Protein AF-A0A920J2L8-F1 (afdb_monomer_lite)

Sequence (117 aa):
MEEKNQIAARDSLANYSFYMGTSNSNIDDIKAIDKTEVCGVKVFMGSSTGNLLVDDPKALEEIFTHSPVPIATHCEDTPMILEKEEEYKAKYGEDLDFGFHSEIRSREACIKSTKRL

pLDDT: mean 94.49, std 5.71, range [64.75, 98.12]

Secondary structure (DSSP, 8-state):
-HHHHHHHHHH-SS----EEE--TT-HHHHHT--TTT-SEEEEE-SS--GGGB---HHHHHHHHHH-SS-EEEE---HHHHHHHHHHHHHHH-SS--GGGHHHHS-HHHHHHHHTT-

Radius of gyration: 17.54 Å; chains: 1; bounding box: 41×30×46 Å

Foldseek 3Di:
DVVVVVCCVPDPPDDDFAAAADFLPCLVVQLVDDVVRHQYHEAECDDDDPGRHDVDLVSVVSNVVRHPHDYHYDFFAHVQLVVLLVVQCVVPNPPDDPVCVCVSRDPVRRVVRVVSD

Structure (mmCIF, N/CA/C/O backbone):
data_AF-A0A920J2L8-F1
#
_entry.id   AF-A0A920J2L8-F1
#
loop_
_atom_site.group_PDB
_atom_site.id
_atom_site.type_symbol
_atom_site.label_atom_id
_atom_site.label_alt_id
_atom_site.label_comp_id
_atom_site.label_asym_id
_atom_site.label_entity_id
_atom_site.label_seq_id
_atom_site.pdbx_PDB_ins_code
_atom_site.Cartn_x
_atom_site.Cartn_y
_atom_site.Cartn_z
_atom_site.occupancy
_atom_site.B_iso_or_equiv
_atom_site.auth_seq_id
_atom_site.auth_comp_id
_atom_site.auth_asym_id
_atom_site.auth_atom_id
_atom_site.pdbx_PDB_model_num
ATOM 1 N N . MET A 1 1 ? -17.270 4.989 4.665 1.00 84.75 1 MET A N 1
ATOM 2 C CA . MET A 1 1 ? -17.023 3.726 5.401 1.00 84.75 1 MET A CA 1
ATOM 3 C C . MET A 1 1 ? -18.336 3.081 5.822 1.00 84.75 1 MET A C 1
ATOM 5 O O . MET A 1 1 ? -18.512 1.890 5.607 1.00 84.75 1 MET A O 1
ATOM 9 N N . GLU A 1 2 ? -19.272 3.876 6.336 1.00 88.00 2 GLU A N 1
ATOM 10 C CA . GLU A 1 2 ? -20.579 3.431 6.826 1.00 88.00 2 GLU A CA 1
ATOM 11 C C . GLU A 1 2 ? -21.359 2.518 5.864 1.00 88.00 2 GLU A C 1
ATOM 13 O O . GLU A 1 2 ? -21.767 1.433 6.262 1.00 88.00 2 GLU A O 1
ATOM 18 N N . GLU A 1 3 ? -21.464 2.864 4.577 1.00 94.19 3 GLU A N 1
ATOM 19 C CA . GLU A 1 3 ? -22.137 2.006 3.585 1.00 94.19 3 GLU A CA 1
ATOM 20 C C . GLU A 1 3 ? -21.509 0.604 3.472 1.00 94.19 3 GLU A C 1
ATOM 22 O O . GLU A 1 3 ? -22.225 -0.391 3.384 1.00 94.19 3 GLU A O 1
ATOM 27 N N . LYS A 1 4 ? -20.171 0.490 3.532 1.00 94.06 4 LYS A N 1
ATOM 28 C CA . LYS A 1 4 ? -19.487 -0.817 3.513 1.00 94.06 4 LYS A CA 1
ATOM 29 C C . LYS A 1 4 ? -19.833 -1.639 4.752 1.00 94.06 4 LYS A C 1
ATOM 31 O O . LYS A 1 4 ? -20.071 -2.839 4.632 1.00 94.06 4 LYS A O 1
ATOM 36 N N . ASN A 1 5 ? -19.895 -0.991 5.916 1.00 93.50 5 ASN A N 1
ATOM 37 C CA . ASN A 1 5 ? -20.307 -1.634 7.161 1.00 93.50 5 ASN A CA 1
ATOM 38 C C . ASN A 1 5 ? -21.770 -2.088 7.108 1.00 93.50 5 ASN A C 1
ATOM 40 O O . ASN A 1 5 ? -22.059 -3.191 7.556 1.00 93.50 5 ASN A O 1
ATOM 44 N N . GLN A 1 6 ? -22.674 -1.298 6.521 1.00 96.00 6 GLN A N 1
ATOM 45 C CA . GLN A 1 6 ? -24.082 -1.676 6.351 1.00 96.00 6 GLN A CA 1
ATOM 46 C C . GLN A 1 6 ? -24.248 -2.877 5.411 1.00 96.00 6 GLN A C 1
ATOM 48 O O . GLN A 1 6 ? -24.991 -3.808 5.723 1.00 96.00 6 GLN A O 1
ATOM 53 N N . ILE A 1 7 ? -23.529 -2.889 4.283 1.00 97.38 7 ILE A N 1
ATOM 54 C CA . ILE A 1 7 ? -23.532 -4.020 3.344 1.00 97.38 7 ILE A CA 1
ATOM 55 C C . ILE A 1 7 ? -23.008 -5.280 4.039 1.00 97.38 7 ILE A C 1
ATOM 57 O O . ILE A 1 7 ? -23.657 -6.322 4.001 1.00 97.38 7 ILE A O 1
ATOM 61 N N . ALA A 1 8 ? -21.868 -5.191 4.726 1.00 96.69 8 ALA A N 1
ATOM 62 C CA . ALA A 1 8 ? -21.293 -6.343 5.411 1.00 96.69 8 ALA A CA 1
ATOM 63 C C . ALA A 1 8 ? -22.145 -6.821 6.598 1.00 96.69 8 ALA A C 1
ATOM 65 O O . ALA A 1 8 ? -22.260 -8.026 6.796 1.00 96.69 8 ALA A O 1
ATOM 66 N N . ALA A 1 9 ? -22.811 -5.919 7.326 1.00 96.50 9 ALA A N 1
ATOM 67 C CA . ALA A 1 9 ? -23.745 -6.285 8.393 1.00 96.50 9 ALA A CA 1
ATOM 68 C C . ALA A 1 9 ? -24.930 -7.102 7.869 1.00 96.50 9 ALA A C 1
ATOM 70 O O . ALA A 1 9 ? -25.427 -7.990 8.559 1.00 96.50 9 ALA A O 1
ATOM 71 N N . ARG A 1 10 ? -25.394 -6.782 6.655 1.00 98.00 10 ARG A N 1
ATOM 72 C CA . ARG A 1 10 ? -26.516 -7.464 6.006 1.00 98.00 10 ARG A CA 1
ATOM 73 C C . ARG A 1 10 ? -26.103 -8.798 5.385 1.00 98.00 10 ARG A C 1
ATOM 75 O O . ARG A 1 10 ? -26.853 -9.764 5.492 1.00 98.00 10 ARG A O 1
ATOM 82 N N . ASP A 1 11 ? -24.943 -8.830 4.729 1.00 97.81 11 ASP A N 1
ATOM 83 C CA . ASP A 1 11 ? -24.609 -9.886 3.768 1.00 97.81 11 ASP A CA 1
ATOM 84 C C . ASP A 1 11 ? -23.415 -10.772 4.187 1.00 97.81 11 ASP A C 1
ATOM 86 O O . ASP A 1 11 ? -23.247 -11.865 3.642 1.00 97.81 11 ASP A O 1
ATOM 90 N N . SER A 1 12 ? -22.558 -10.339 5.123 1.00 97.62 12 SER A N 1
ATOM 91 C CA . SER A 1 12 ? -21.341 -11.087 5.471 1.00 97.62 12 SER A CA 1
ATOM 92 C C . SER A 1 12 ? -21.648 -12.318 6.323 1.00 97.62 12 SER A C 1
ATOM 94 O O . SER A 1 12 ? -22.252 -12.231 7.388 1.00 97.62 12 SER A O 1
ATOM 96 N N . LEU A 1 13 ? -21.133 -13.474 5.897 1.00 98.12 13 LEU A N 1
ATOM 97 C CA . LEU A 1 13 ? -21.208 -14.733 6.650 1.00 98.12 13 LEU A CA 1
ATOM 98 C C . LEU A 1 13 ? -20.088 -14.882 7.697 1.00 98.12 13 LEU A C 1
ATOM 100 O O . LEU A 1 13 ? -20.026 -15.889 8.400 1.00 98.12 13 LEU A O 1
ATOM 104 N N . ALA A 1 14 ? -19.181 -13.906 7.780 1.00 98.06 14 ALA A N 1
ATOM 105 C CA . ALA A 1 14 ? -18.043 -13.890 8.692 1.00 98.06 14 ALA A CA 1
ATOM 106 C C . ALA A 1 14 ? -17.874 -12.513 9.351 1.00 98.06 14 ALA A C 1
ATOM 108 O O . ALA A 1 14 ? -18.387 -11.507 8.857 1.00 98.06 14 ALA A O 1
ATOM 109 N N . ASN A 1 15 ? -17.105 -12.466 10.442 1.00 97.44 15 ASN A N 1
ATOM 110 C CA . ASN A 1 15 ? -16.683 -11.207 11.058 1.00 97.44 15 ASN A CA 1
ATOM 111 C C . ASN A 1 15 ? -15.871 -10.375 10.057 1.00 97.44 15 ASN A C 1
ATOM 113 O O . ASN A 1 15 ? -15.062 -10.922 9.304 1.00 97.44 15 ASN A O 1
ATOM 117 N N . TYR A 1 16 ? -16.062 -9.059 10.073 1.00 96.31 16 TYR A N 1
ATOM 118 C CA . TYR A 1 16 ? -15.452 -8.154 9.107 1.00 96.31 16 TYR A CA 1
ATOM 119 C C . TYR A 1 16 ? -14.946 -6.871 9.767 1.00 96.31 16 TYR A C 1
ATOM 121 O O . TYR A 1 16 ? -15.401 -6.459 10.831 1.00 96.31 16 TYR A O 1
ATOM 129 N N . SER A 1 17 ? -13.992 -6.239 9.094 1.00 96.50 17 SER A N 1
ATOM 130 C CA . SER A 1 17 ? -13.570 -4.858 9.303 1.00 96.50 17 SER A CA 1
ATOM 131 C C . SER A 1 17 ? -12.922 -4.365 8.007 1.00 96.50 17 SER A C 1
ATOM 133 O O . SER A 1 17 ? -12.638 -5.160 7.105 1.00 96.50 17 SER A O 1
ATOM 135 N N . PHE A 1 18 ? -12.700 -3.060 7.892 1.00 97.00 18 PHE A N 1
ATOM 136 C CA . PHE A 1 18 ? -12.182 -2.443 6.678 1.00 97.00 18 PHE A CA 1
ATOM 137 C C . PHE A 1 18 ? -10.979 -1.556 6.976 1.00 97.00 18 PHE A C 1
ATOM 139 O O . PHE A 1 18 ? -10.951 -0.834 7.970 1.00 97.00 18 PHE A O 1
ATOM 146 N N . TYR A 1 19 ? -10.011 -1.569 6.060 1.00 97.06 19 TYR A N 1
ATOM 147 C CA . TYR A 1 19 ? -8.971 -0.550 6.020 1.00 97.06 19 TYR A CA 1
ATOM 148 C C . TYR A 1 19 ? -9.541 0.756 5.464 1.00 97.06 19 TYR A C 1
ATOM 150 O O . TYR A 1 19 ? -10.212 0.756 4.425 1.00 97.06 19 TYR A O 1
ATOM 158 N N . MET A 1 20 ? -9.223 1.874 6.109 1.00 95.44 20 MET A N 1
ATOM 159 C CA . MET A 1 20 ? -9.461 3.200 5.548 1.00 95.44 20 MET A CA 1
ATOM 160 C C . MET A 1 20 ? -8.406 3.519 4.486 1.00 95.44 20 MET A C 1
ATOM 162 O O . MET A 1 20 ? -7.210 3.343 4.706 1.00 95.44 20 MET A O 1
ATOM 166 N N . GLY A 1 21 ? -8.854 3.959 3.311 1.00 94.56 21 GLY A N 1
ATOM 167 C CA . GLY A 1 21 ? -7.956 4.393 2.244 1.00 94.56 21 GLY A CA 1
ATOM 168 C C . GLY A 1 21 ? -7.308 5.734 2.574 1.00 94.56 21 GLY A C 1
ATOM 169 O O . GLY A 1 21 ? -7.939 6.610 3.168 1.00 94.56 21 GLY A O 1
ATOM 170 N N . THR A 1 22 ? -6.057 5.896 2.164 1.00 94.88 22 THR A N 1
ATOM 171 C CA . THR A 1 22 ? -5.315 7.151 2.307 1.00 94.88 22 THR A CA 1
ATOM 172 C C . THR A 1 22 ? -5.115 7.832 0.959 1.00 94.88 22 THR A C 1
ATOM 174 O O . THR A 1 22 ? -5.170 7.195 -0.093 1.00 94.88 22 THR A O 1
ATOM 177 N N . SER A 1 23 ? -4.834 9.124 1.008 1.00 94.94 23 SER A N 1
ATOM 178 C CA . SER A 1 23 ? -4.483 9.981 -0.123 1.00 94.94 23 SER A CA 1
ATOM 179 C C . SER A 1 23 ? -3.513 11.060 0.358 1.00 94.94 23 SER A C 1
ATOM 181 O O . SER A 1 23 ? -3.335 11.236 1.563 1.00 94.94 23 SER A O 1
ATOM 183 N N . ASN A 1 24 ? -2.949 11.839 -0.562 1.00 94.62 24 ASN A N 1
ATOM 184 C CA . ASN A 1 24 ? -2.106 12.984 -0.206 1.00 94.62 24 ASN A CA 1
ATOM 185 C C . ASN A 1 24 ? -2.851 14.100 0.567 1.00 94.62 24 ASN A C 1
ATOM 187 O O . ASN A 1 24 ? -2.208 15.029 1.041 1.00 94.62 24 ASN A O 1
ATOM 191 N N . SER A 1 25 ? -4.188 14.059 0.676 1.00 95.50 25 SER A N 1
ATOM 192 C CA . SER A 1 25 ? -4.990 15.196 1.158 1.00 95.50 25 SER A CA 1
ATOM 193 C C . SER A 1 25 ? -5.976 14.889 2.289 1.00 95.50 25 SER A C 1
ATOM 195 O O . SER A 1 25 ? -6.735 15.777 2.661 1.00 95.50 25 SER A O 1
ATOM 197 N N . ASN A 1 26 ? -6.019 13.666 2.829 1.00 95.81 26 ASN A N 1
ATOM 198 C CA . ASN A 1 26 ? -7.020 13.268 3.836 1.00 95.81 26 ASN A CA 1
ATOM 199 C C . ASN A 1 26 ? -6.429 13.003 5.231 1.00 95.81 26 ASN A C 1
ATOM 201 O O . ASN A 1 26 ? -6.924 12.155 5.974 1.00 95.81 26 ASN A O 1
ATOM 205 N N . ILE A 1 27 ? -5.367 13.725 5.598 1.00 97.56 27 ILE A N 1
ATOM 206 C CA . ILE A 1 27 ? -4.700 13.572 6.898 1.00 97.56 27 ILE A CA 1
ATOM 207 C C . ILE A 1 27 ? -5.631 13.857 8.085 1.00 97.56 27 ILE A C 1
ATOM 209 O O . ILE A 1 27 ? -5.556 13.166 9.101 1.00 97.56 27 ILE A O 1
ATOM 213 N N . ASP A 1 28 ? -6.532 14.830 7.963 1.00 98.06 28 ASP A N 1
ATOM 214 C CA . ASP A 1 28 ? -7.457 15.174 9.047 1.00 98.06 28 ASP A CA 1
ATOM 215 C C . ASP A 1 28 ? -8.481 14.060 9.292 1.00 98.06 28 ASP A C 1
ATOM 217 O O . ASP A 1 28 ? -8.751 13.724 10.446 1.00 98.06 28 ASP A O 1
ATOM 221 N N . ASP A 1 29 ? -8.950 13.395 8.231 1.00 96.50 29 ASP A N 1
ATOM 222 C CA . ASP A 1 29 ? -9.810 12.217 8.364 1.00 96.50 29 ASP A CA 1
ATOM 223 C C . ASP A 1 29 ? -9.056 11.067 9.053 1.00 96.50 29 ASP A C 1
ATOM 225 O O . ASP A 1 29 ? -9.619 10.371 9.894 1.00 96.50 29 ASP A O 1
ATOM 229 N N . ILE A 1 30 ? -7.767 10.878 8.733 1.00 97.19 30 ILE A N 1
ATOM 230 C CA . ILE A 1 30 ? -6.920 9.837 9.343 1.00 97.19 30 ILE A CA 1
ATOM 231 C C . ILE A 1 30 ? -6.701 10.105 10.838 1.00 97.19 30 ILE A C 1
ATOM 233 O O . ILE A 1 30 ? -6.760 9.177 11.647 1.00 97.19 30 ILE A O 1
ATOM 237 N N . LYS A 1 31 ? -6.480 11.367 11.223 1.00 97.81 31 LYS A N 1
ATOM 238 C CA . LYS A 1 31 ? -6.359 11.788 12.630 1.00 97.81 31 LYS A CA 1
ATOM 239 C C . LYS A 1 31 ? -7.653 11.562 13.415 1.00 97.81 31 LYS A C 1
ATOM 241 O O . LYS A 1 31 ? -7.591 11.258 14.604 1.00 97.81 31 LYS A O 1
ATOM 246 N N . ALA A 1 32 ? -8.801 11.714 12.758 1.00 97.25 32 ALA A N 1
ATOM 247 C CA . ALA A 1 32 ? -10.124 11.593 13.362 1.00 97.25 32 ALA A CA 1
ATOM 248 C C . ALA A 1 32 ? -10.655 10.147 13.444 1.00 97.25 32 ALA A C 1
ATOM 250 O O . ALA A 1 32 ? -11.771 9.948 13.922 1.00 97.25 32 ALA A O 1
ATOM 251 N N . ILE A 1 33 ? -9.887 9.144 12.999 1.00 96.44 33 ILE A N 1
ATOM 252 C CA . ILE A 1 33 ? -10.309 7.736 13.008 1.00 96.44 33 ILE A CA 1
ATOM 253 C C . ILE A 1 33 ? -10.699 7.270 14.419 1.00 96.44 33 ILE A C 1
ATOM 255 O O . ILE A 1 33 ? -9.883 7.286 15.347 1.00 96.44 33 ILE A O 1
ATOM 259 N N . ASP A 1 34 ? -11.911 6.724 14.538 1.00 94.94 34 ASP A N 1
ATOM 260 C CA . ASP A 1 34 ? -12.294 5.869 15.657 1.00 94.94 34 ASP A CA 1
ATOM 261 C C . ASP A 1 34 ? -11.697 4.464 15.463 1.00 94.94 34 ASP A C 1
ATOM 263 O O . ASP A 1 34 ? -11.980 3.751 14.495 1.00 94.94 34 ASP A O 1
ATOM 267 N N . LYS A 1 35 ? -10.857 4.044 16.415 1.00 94.31 35 LYS A N 1
ATOM 268 C CA . LYS A 1 35 ? -10.156 2.749 16.394 1.00 94.31 35 LYS A CA 1
ATOM 269 C C . LYS A 1 35 ? -11.101 1.544 16.450 1.00 94.31 35 LYS A C 1
ATOM 271 O O . LYS A 1 35 ? -10.655 0.427 16.206 1.00 94.31 35 LYS A O 1
ATOM 276 N N . THR A 1 36 ? -12.364 1.744 16.823 1.00 92.56 36 THR A N 1
ATOM 277 C CA . THR A 1 36 ? -13.374 0.681 16.891 1.00 92.56 36 THR A CA 1
ATOM 278 C C . THR A 1 36 ? -14.067 0.425 15.551 1.00 92.56 36 THR A C 1
ATOM 280 O O . THR A 1 36 ? -14.663 -0.636 15.372 1.00 92.56 36 THR A O 1
ATOM 283 N N . GLU A 1 37 ? -13.943 1.342 14.585 1.00 90.06 37 GLU A N 1
ATOM 284 C CA . GLU A 1 37 ? -14.648 1.260 13.300 1.00 90.06 37 GLU A CA 1
ATOM 285 C C . GLU A 1 37 ? -13.802 0.675 12.158 1.00 90.06 37 GLU A C 1
ATOM 287 O O . GLU A 1 37 ? -14.352 0.195 11.162 1.00 90.06 37 GLU A O 1
ATOM 292 N N . VAL A 1 38 ? -12.470 0.701 12.281 1.00 95.75 38 VAL A N 1
ATOM 293 C CA . VAL A 1 38 ? -11.535 0.275 11.225 1.00 95.75 38 VAL A CA 1
ATOM 294 C C . VAL A 1 38 ? -10.405 -0.591 11.772 1.00 95.75 38 VAL A C 1
ATOM 296 O O . VAL A 1 38 ? -9.930 -0.395 12.888 1.00 95.75 38 VAL A O 1
ATOM 299 N N . CYS A 1 39 ? -9.907 -1.523 10.958 1.00 96.69 39 CYS A N 1
ATOM 300 C CA . CYS A 1 39 ? -8.767 -2.368 11.333 1.00 96.69 39 CYS A CA 1
ATOM 301 C C . CYS A 1 39 ? -7.402 -1.702 11.089 1.00 96.69 39 CYS A C 1
ATOM 303 O O . CYS A 1 39 ? -6.374 -2.235 11.504 1.00 96.69 39 CYS A O 1
ATOM 305 N N . GLY A 1 40 ? -7.376 -0.565 10.390 1.00 97.88 40 GLY A N 1
ATOM 306 C CA . GLY A 1 40 ? -6.157 0.154 10.038 1.00 97.88 40 GLY A CA 1
ATOM 307 C C . GLY A 1 40 ? -6.356 1.129 8.882 1.00 97.88 40 GLY A C 1
ATOM 308 O O . GLY A 1 40 ? -7.462 1.279 8.356 1.00 97.88 40 GLY A O 1
ATOM 309 N N . VAL A 1 41 ? -5.260 1.732 8.432 1.00 97.62 41 VAL A N 1
ATOM 310 C CA . VAL A 1 41 ? -5.202 2.500 7.179 1.00 97.62 41 VAL A CA 1
ATOM 311 C C . VAL A 1 41 ? -4.389 1.754 6.122 1.00 97.62 41 VAL A C 1
ATOM 313 O O . VAL A 1 41 ? -3.424 1.057 6.446 1.00 97.62 41 VAL A O 1
ATOM 316 N N . LYS A 1 42 ? -4.784 1.874 4.853 1.00 96.62 42 LYS A N 1
ATOM 317 C CA . LYS A 1 42 ? -4.074 1.283 3.712 1.00 96.62 42 LYS A CA 1
ATOM 318 C C . LYS A 1 42 ? -3.507 2.383 2.822 1.00 96.62 42 LYS A C 1
ATOM 320 O O . LYS A 1 42 ? -4.268 3.139 2.222 1.00 96.62 42 LYS A O 1
ATOM 325 N N . VAL A 1 43 ? -2.182 2.387 2.694 1.00 96.19 43 VAL A N 1
ATOM 326 C CA . VAL A 1 43 ? -1.404 3.312 1.865 1.00 96.19 43 VAL A CA 1
ATOM 327 C C . VAL A 1 43 ? -0.893 2.594 0.619 1.00 96.19 43 VAL A C 1
ATOM 329 O O . VAL A 1 43 ? -0.361 1.484 0.711 1.00 96.19 43 VAL A O 1
ATOM 332 N N . PHE A 1 44 ? -1.017 3.226 -0.546 1.00 95.81 44 PHE A N 1
ATOM 333 C CA . PHE A 1 44 ? -0.364 2.782 -1.777 1.00 95.81 44 PHE A CA 1
ATOM 334 C C . PHE A 1 44 ? 0.749 3.764 -2.142 1.00 95.81 44 PHE A C 1
ATOM 336 O O . PHE A 1 44 ? 0.473 4.894 -2.528 1.00 95.81 44 PHE A O 1
ATOM 343 N N . MET A 1 45 ? 2.006 3.335 -2.019 1.00 93.12 45 MET A N 1
ATOM 344 C CA . MET A 1 45 ? 3.186 4.184 -2.268 1.00 93.12 45 MET A CA 1
ATOM 345 C C . MET A 1 45 ? 3.657 4.153 -3.730 1.00 93.12 45 MET A C 1
ATOM 347 O O . MET A 1 45 ? 4.596 4.850 -4.112 1.00 93.12 45 MET A O 1
ATOM 351 N N . GLY A 1 46 ? 3.026 3.313 -4.546 1.00 88.19 46 GLY A N 1
ATOM 352 C CA . GLY A 1 46 ? 3.276 3.177 -5.971 1.00 88.19 46 GLY A CA 1
ATOM 353 C C . GLY A 1 46 ? 2.307 2.191 -6.601 1.00 88.19 46 GLY A C 1
ATOM 354 O O . GLY A 1 46 ? 1.549 1.513 -5.905 1.00 88.19 46 GLY A O 1
ATOM 355 N N . SER A 1 47 ? 2.308 2.151 -7.931 1.00 75.81 47 SER A N 1
ATOM 356 C CA . SER A 1 47 ? 1.403 1.329 -8.735 1.00 75.81 47 SER A CA 1
ATOM 357 C C . SER A 1 47 ? 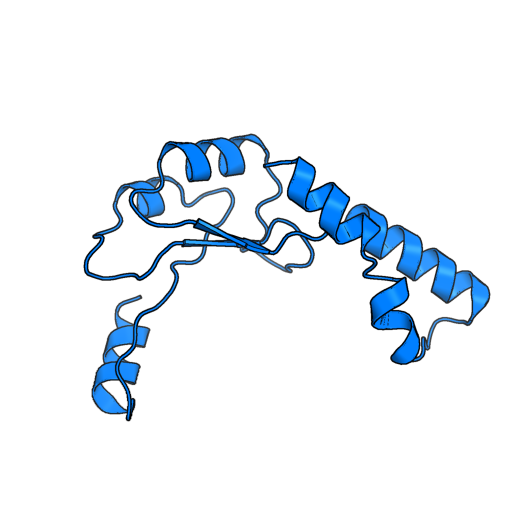-0.083 1.423 -8.376 1.00 75.81 47 SER A C 1
ATOM 359 O O . SER A 1 47 ? -0.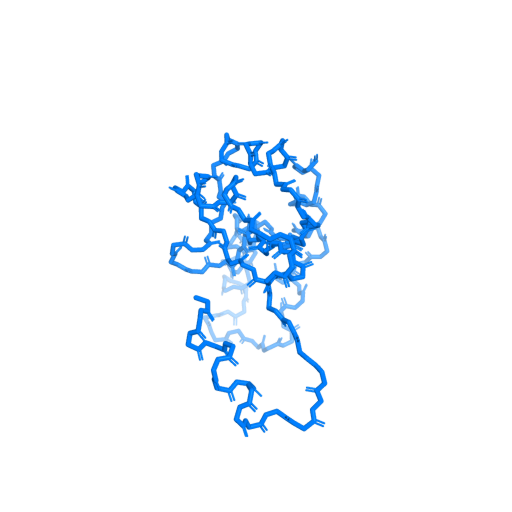835 0.450 -8.476 1.00 75.81 47 SER A O 1
ATOM 361 N N . SER A 1 48 ? -0.513 2.610 -7.979 1.00 74.94 48 SER A N 1
ATOM 362 C CA . SER A 1 48 ? -1.922 2.943 -7.875 1.00 74.94 48 SER A CA 1
ATOM 363 C C . SER A 1 48 ? -2.241 3.990 -8.928 1.00 74.94 48 SER A C 1
ATOM 365 O O . SER A 1 48 ? -1.405 4.834 -9.247 1.00 74.94 48 SER A O 1
ATOM 367 N N . THR A 1 49 ? -3.451 3.937 -9.465 1.00 64.75 49 THR A N 1
ATOM 368 C CA . THR A 1 49 ? -4.001 4.979 -10.332 1.00 64.75 49 THR A CA 1
ATOM 369 C C . THR A 1 49 ? -4.989 5.835 -9.535 1.00 64.75 49 THR A C 1
ATOM 371 O O . THR A 1 49 ? -5.591 5.377 -8.561 1.00 64.75 49 THR A O 1
ATOM 374 N N . GLY A 1 50 ? -5.135 7.105 -9.921 1.00 67.06 50 GLY A N 1
ATOM 375 C CA . GLY A 1 50 ? -6.054 8.048 -9.277 1.00 67.06 50 GLY A CA 1
ATOM 376 C C . GLY A 1 50 ? -5.607 8.532 -7.891 1.00 67.06 50 GLY A C 1
ATOM 377 O O . GLY A 1 50 ? -4.425 8.533 -7.560 1.00 67.06 50 GLY A O 1
ATOM 378 N N . ASN A 1 51 ? -6.575 8.947 -7.071 1.00 75.38 51 ASN A N 1
ATOM 379 C CA . ASN A 1 51 ? -6.344 9.713 -5.836 1.00 75.38 51 ASN A CA 1
ATOM 380 C C . ASN A 1 51 ? -5.805 8.898 -4.641 1.00 75.38 51 ASN A C 1
ATOM 382 O O . ASN A 1 51 ? -5.637 9.456 -3.561 1.00 75.38 51 ASN A O 1
ATOM 386 N N . LEU A 1 52 ? -5.579 7.589 -4.798 1.00 82.56 52 LEU A N 1
ATOM 387 C CA . LEU A 1 52 ? -5.109 6.703 -3.719 1.00 82.56 52 LEU A CA 1
ATOM 388 C C . LEU A 1 52 ? -3.590 6.495 -3.717 1.00 82.56 52 LEU A C 1
ATOM 390 O O . LEU A 1 52 ? -3.058 5.878 -2.792 1.00 82.56 52 LEU A O 1
ATOM 394 N N . LEU A 1 53 ? -2.894 6.992 -4.744 1.00 89.56 53 LEU A N 1
ATOM 395 C CA . LEU A 1 53 ? -1.440 7.054 -4.736 1.00 89.56 53 LEU A CA 1
ATOM 396 C C . LEU A 1 53 ? -0.993 8.099 -3.705 1.00 89.56 53 LEU A C 1
ATOM 398 O O . LEU A 1 53 ? -1.401 9.257 -3.777 1.00 89.56 53 LEU A O 1
ATOM 402 N N . VAL A 1 54 ? -0.150 7.679 -2.765 1.00 91.25 54 VAL A N 1
ATOM 403 C CA . VAL A 1 54 ? 0.528 8.559 -1.811 1.00 91.25 54 VAL A CA 1
ATOM 404 C C . VAL A 1 54 ? 1.998 8.623 -2.198 1.00 91.25 54 VAL A C 1
ATOM 406 O O . VAL A 1 54 ? 2.792 7.746 -1.850 1.00 91.25 54 VAL A O 1
ATOM 409 N N . ASP A 1 55 ? 2.345 9.635 -2.981 1.00 88.25 55 ASP A N 1
ATOM 410 C CA . ASP A 1 55 ? 3.687 9.870 -3.512 1.00 88.25 55 ASP A CA 1
ATOM 411 C C . ASP A 1 55 ? 4.382 11.096 -2.902 1.00 88.25 55 ASP A C 1
ATOM 413 O O . ASP A 1 55 ? 5.610 11.186 -3.009 1.00 88.25 55 ASP A O 1
ATOM 417 N N . ASP A 1 56 ? 3.643 11.970 -2.206 1.00 91.38 56 ASP A N 1
ATOM 418 C CA . ASP A 1 56 ? 4.186 13.101 -1.451 1.00 91.38 56 ASP A CA 1
ATOM 419 C C . ASP A 1 56 ? 4.866 12.610 -0.156 1.00 91.38 56 ASP A C 1
ATOM 421 O O . ASP A 1 56 ? 4.194 12.070 0.732 1.00 91.38 56 ASP A O 1
ATOM 425 N N . PRO A 1 57 ? 6.192 12.812 0.001 1.00 92.31 57 PRO A N 1
ATOM 426 C CA . PRO A 1 57 ? 6.904 12.453 1.223 1.00 92.31 57 PRO A CA 1
ATOM 427 C C . PRO A 1 57 ? 6.320 13.088 2.489 1.00 92.31 57 PRO A C 1
ATOM 429 O O . PRO A 1 57 ? 6.347 12.447 3.536 1.00 92.31 57 PRO A O 1
ATOM 432 N N . LYS A 1 58 ? 5.772 14.309 2.406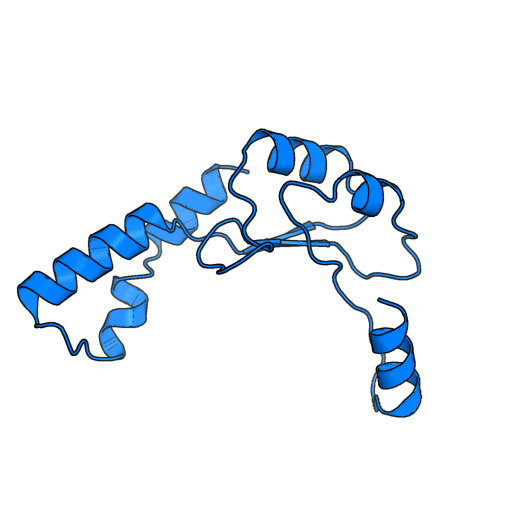 1.00 95.06 58 LYS A N 1
ATOM 433 C CA . LYS A 1 58 ? 5.174 14.984 3.567 1.00 95.06 58 LYS A CA 1
ATOM 434 C C . LYS A 1 58 ? 3.877 14.315 3.991 1.00 95.06 58 LYS A C 1
ATOM 436 O O . LYS A 1 58 ? 3.704 14.039 5.170 1.00 95.06 58 LYS A O 1
ATOM 4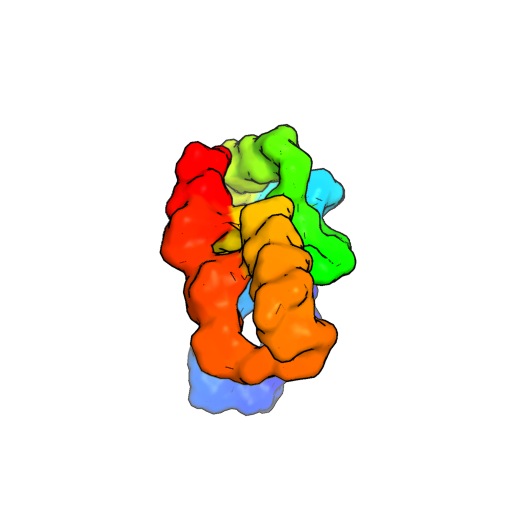41 N N . ALA A 1 59 ? 2.998 14.004 3.039 1.00 95.19 59 ALA A N 1
ATOM 442 C CA . ALA A 1 59 ? 1.765 13.284 3.340 1.00 95.19 59 ALA A CA 1
ATOM 443 C C . ALA A 1 59 ? 2.069 11.909 3.951 1.00 95.19 59 ALA A C 1
ATOM 445 O O . ALA A 1 59 ? 1.443 11.511 4.931 1.00 95.19 59 ALA A O 1
ATOM 446 N N . LEU A 1 60 ? 3.071 11.199 3.420 1.00 95.50 60 LEU A N 1
ATOM 447 C CA . LEU A 1 60 ? 3.519 9.926 3.983 1.00 95.50 60 LEU A CA 1
ATOM 448 C C . LEU A 1 60 ? 4.023 10.088 5.427 1.00 95.50 60 LEU A C 1
ATOM 450 O O . LEU A 1 60 ? 3.596 9.338 6.304 1.00 95.50 60 LEU A O 1
ATOM 454 N N . GLU A 1 61 ? 4.877 11.081 5.689 1.00 96.25 61 GLU A N 1
ATOM 455 C CA . GLU A 1 61 ? 5.376 11.398 7.033 1.00 96.25 61 GLU A CA 1
ATOM 456 C C . GLU A 1 61 ? 4.232 11.723 8.005 1.00 96.25 61 GLU A C 1
ATOM 458 O O . GLU A 1 61 ? 4.183 11.179 9.110 1.00 96.25 61 GLU A O 1
ATOM 463 N N . GLU A 1 62 ? 3.274 12.554 7.593 1.00 97.50 62 GLU A N 1
ATOM 464 C CA . GLU A 1 62 ? 2.109 12.901 8.407 1.00 97.50 62 GLU A CA 1
ATOM 465 C C . GLU A 1 62 ? 1.242 11.676 8.724 1.00 97.50 62 GLU A C 1
ATOM 467 O O . GLU A 1 62 ? 0.835 11.499 9.875 1.00 97.50 62 GLU A O 1
ATOM 472 N N . ILE A 1 63 ? 0.990 10.801 7.743 1.00 97.31 63 ILE A N 1
ATOM 473 C CA . ILE A 1 63 ? 0.227 9.560 7.946 1.00 97.31 63 ILE A CA 1
ATOM 474 C C . ILE A 1 63 ? 0.933 8.669 8.971 1.00 97.31 63 ILE A C 1
ATOM 476 O O . ILE A 1 63 ? 0.294 8.203 9.915 1.00 97.31 63 ILE A O 1
ATOM 480 N N . PHE A 1 64 ? 2.242 8.454 8.820 1.00 96.62 64 PHE A N 1
ATOM 481 C CA . PHE A 1 64 ? 3.024 7.631 9.748 1.00 96.62 64 PHE A CA 1
ATOM 482 C C . PHE A 1 64 ? 3.122 8.233 11.150 1.00 96.62 64 PHE A C 1
ATOM 484 O O . PHE A 1 64 ? 3.108 7.498 12.136 1.00 96.62 64 PHE A O 1
ATOM 491 N N . THR A 1 65 ? 3.166 9.560 11.247 1.00 97.69 65 THR A N 1
ATOM 492 C CA . THR A 1 65 ? 3.251 10.277 12.525 1.00 97.69 65 THR A CA 1
ATOM 493 C C . THR A 1 65 ? 1.925 10.272 13.279 1.00 97.69 65 THR A C 1
ATOM 495 O O . THR A 1 65 ? 1.907 10.199 14.509 1.00 97.69 65 THR A O 1
ATOM 498 N N . HIS A 1 66 ? 0.808 10.385 12.559 1.00 97.88 66 HIS A N 1
ATOM 499 C CA . HIS A 1 66 ? -0.484 10.694 13.166 1.00 97.88 66 HIS A CA 1
ATOM 500 C C . HIS A 1 66 ? -1.520 9.574 13.108 1.00 97.88 66 HIS A C 1
ATOM 502 O O . HIS A 1 66 ? -2.555 9.711 13.762 1.00 97.88 66 HIS A O 1
ATOM 508 N N . SER A 1 67 ? -1.289 8.487 12.364 1.00 97.81 67 SER A N 1
ATOM 509 C CA . SER A 1 67 ? -2.273 7.405 12.301 1.00 97.81 67 SER A CA 1
ATOM 510 C C . SER A 1 67 ? -2.503 6.788 13.690 1.00 97.81 67 SER A C 1
ATOM 512 O O . SER A 1 67 ? -1.558 6.320 14.329 1.00 97.81 67 SER A O 1
ATOM 514 N N . PRO A 1 68 ? -3.755 6.744 14.179 1.00 97.69 68 PRO A N 1
ATOM 515 C CA . PRO A 1 68 ? -4.068 6.188 15.491 1.00 97.69 68 PRO A CA 1
ATOM 516 C C . PRO A 1 68 ? -4.191 4.650 15.474 1.00 97.69 68 PRO A C 1
ATOM 518 O O . PRO A 1 68 ? -4.405 4.039 16.529 1.00 97.69 68 PRO A O 1
ATOM 521 N N . VAL A 1 69 ? -4.077 4.031 14.293 1.00 98.00 69 VAL A N 1
ATOM 522 C CA . VAL A 1 69 ? -4.301 2.606 13.998 1.00 98.00 69 VAL A CA 1
ATOM 523 C C . VAL A 1 69 ? -3.150 2.041 13.145 1.00 98.00 69 VAL A C 1
ATOM 525 O O . VAL A 1 69 ? -2.353 2.813 12.615 1.00 98.00 69 VAL A O 1
ATOM 528 N N . PRO A 1 70 ? -3.022 0.709 12.985 1.00 98.12 70 PRO A N 1
ATOM 529 C CA . PRO A 1 70 ? -1.973 0.127 12.152 1.00 98.12 70 PRO A CA 1
ATOM 530 C C . PRO A 1 70 ? -2.006 0.617 10.699 1.00 98.12 70 PRO A C 1
ATOM 532 O O . PRO A 1 70 ? -3.072 0.753 10.092 1.00 98.12 70 PRO A O 1
ATOM 535 N N . ILE A 1 71 ? -0.818 0.807 10.128 1.00 97.94 71 ILE A N 1
ATOM 536 C CA . ILE A 1 71 ? -0.620 1.216 8.737 1.00 97.94 71 ILE A CA 1
ATOM 537 C C . ILE A 1 71 ? -0.180 -0.005 7.933 1.00 97.94 71 ILE A C 1
ATOM 539 O O . ILE A 1 71 ? 0.829 -0.635 8.246 1.00 97.94 71 ILE A O 1
ATOM 543 N N . ALA A 1 72 ? -0.926 -0.329 6.881 1.00 97.69 72 ALA A N 1
ATOM 544 C CA . ALA A 1 72 ? -0.517 -1.296 5.873 1.00 97.69 72 ALA A CA 1
ATOM 545 C C . ALA A 1 72 ? -0.077 -0.548 4.613 1.00 97.69 72 ALA A C 1
ATOM 547 O O . ALA A 1 72 ? -0.820 0.290 4.101 1.00 97.69 72 ALA A O 1
ATOM 548 N N . THR A 1 73 ? 1.101 -0.866 4.082 1.00 96.31 73 THR A N 1
ATOM 549 C CA . THR A 1 73 ? 1.636 -0.237 2.870 1.00 96.31 73 THR A CA 1
ATOM 550 C C . THR A 1 73 ? 1.703 -1.227 1.714 1.00 96.31 73 THR A C 1
ATOM 552 O O . THR A 1 73 ? 2.002 -2.409 1.878 1.00 96.31 73 THR A O 1
ATOM 555 N N . HIS A 1 74 ? 1.402 -0.737 0.517 1.00 96.06 74 HIS A N 1
ATOM 556 C CA . HIS A 1 74 ? 1.758 -1.384 -0.740 1.00 96.06 74 HIS A CA 1
ATOM 557 C C . HIS A 1 74 ? 2.975 -0.661 -1.316 1.00 96.06 74 HIS A C 1
ATOM 559 O O . HIS A 1 74 ? 2.875 0.515 -1.674 1.00 96.06 74 HIS A O 1
ATOM 565 N N . CYS A 1 75 ? 4.113 -1.349 -1.373 1.00 95.38 75 CYS A N 1
ATOM 566 C CA . CYS A 1 75 ? 5.404 -0.761 -1.717 1.00 95.38 75 CYS A CA 1
ATOM 567 C C . CYS A 1 75 ? 5.908 -1.296 -3.058 1.00 95.38 75 CYS A C 1
ATOM 569 O O . CYS A 1 75 ? 6.476 -2.380 -3.117 1.00 95.38 75 CYS A O 1
ATOM 571 N N . GLU A 1 76 ? 5.754 -0.510 -4.119 1.00 95.44 76 GLU A N 1
ATOM 572 C CA . GLU A 1 76 ? 6.422 -0.719 -5.407 1.00 95.44 76 GLU A CA 1
ATOM 573 C C . GLU A 1 76 ? 6.857 0.641 -5.974 1.00 95.44 76 GLU A C 1
ATOM 575 O O . GLU A 1 76 ? 6.216 1.654 -5.704 1.00 95.44 76 GLU A O 1
ATOM 580 N N . ASP A 1 77 ? 7.975 0.703 -6.696 1.00 95.06 77 ASP A N 1
ATOM 581 C CA . ASP A 1 77 ? 8.499 1.946 -7.276 1.00 95.06 77 ASP A CA 1
ATOM 582 C C . ASP A 1 77 ? 7.961 2.124 -8.701 1.00 95.06 77 ASP A C 1
ATOM 584 O O . ASP A 1 77 ? 8.454 1.499 -9.639 1.00 95.06 77 ASP A O 1
ATOM 588 N N . THR A 1 78 ? 6.938 2.972 -8.870 1.00 93.69 78 THR A N 1
ATOM 589 C CA . THR A 1 78 ? 6.328 3.237 -10.186 1.00 93.69 78 THR A CA 1
ATOM 590 C C . THR A 1 78 ? 7.348 3.691 -11.239 1.00 93.69 78 THR A C 1
ATOM 592 O O . THR A 1 78 ? 7.284 3.165 -12.346 1.00 93.69 78 THR A O 1
ATOM 595 N N . PRO A 1 79 ? 8.307 4.600 -10.946 1.00 94.44 79 PRO A N 1
ATOM 596 C CA . PRO A 1 79 ? 9.307 4.999 -11.936 1.00 94.44 79 PRO A CA 1
ATOM 597 C C . PRO A 1 79 ? 10.121 3.820 -12.484 1.00 94.44 79 PRO A C 1
ATOM 599 O O . PRO A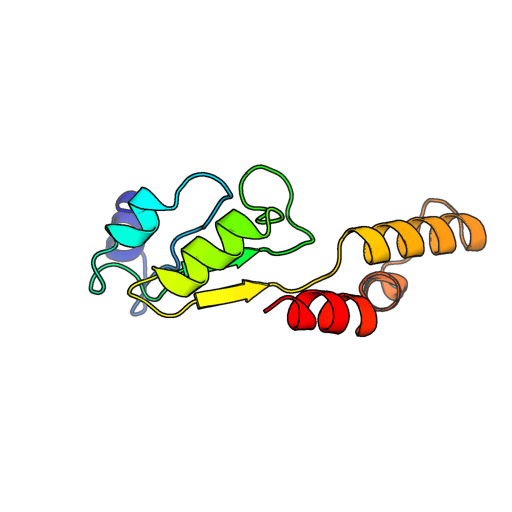 1 79 ? 10.256 3.699 -13.697 1.00 94.44 79 PRO A O 1
ATOM 602 N N . MET A 1 80 ? 10.602 2.921 -11.618 1.00 96.19 80 MET A N 1
ATOM 603 C CA . MET A 1 80 ? 11.339 1.725 -12.045 1.00 96.19 80 MET A CA 1
ATOM 604 C C . MET A 1 80 ? 10.464 0.748 -12.838 1.00 96.19 80 MET A C 1
ATOM 606 O O . MET A 1 80 ? 10.939 0.155 -13.802 1.00 96.19 80 MET A O 1
ATOM 610 N N . ILE A 1 81 ? 9.198 0.576 -12.445 1.00 96.19 81 ILE A N 1
ATOM 611 C CA . ILE A 1 81 ? 8.251 -0.271 -13.183 1.00 96.19 81 ILE A CA 1
ATOM 612 C C . ILE A 1 81 ? 8.063 0.253 -14.607 1.00 96.19 81 ILE A C 1
ATOM 614 O O . ILE A 1 81 ? 8.155 -0.529 -15.546 1.00 96.19 81 ILE A O 1
ATOM 618 N N . LEU A 1 82 ? 7.843 1.561 -14.767 1.00 95.50 82 LEU A N 1
ATOM 619 C CA . LEU A 1 82 ? 7.663 2.181 -16.081 1.00 95.50 82 LEU A CA 1
ATOM 620 C C . LEU A 1 82 ? 8.936 2.080 -16.928 1.00 95.50 82 LEU A C 1
ATOM 622 O O . LEU A 1 82 ? 8.859 1.719 -18.094 1.00 95.50 82 LEU A O 1
ATOM 626 N N . GLU A 1 83 ? 10.109 2.333 -16.342 1.00 97.31 83 GLU A N 1
ATOM 627 C CA . GLU A 1 83 ? 11.395 2.183 -17.038 1.00 97.31 83 GLU A CA 1
ATOM 628 C C . GLU A 1 83 ? 11.592 0.755 -17.568 1.00 97.31 83 GLU A C 1
ATOM 630 O O . GLU A 1 83 ? 11.950 0.565 -18.731 1.00 97.31 83 GLU A O 1
ATOM 635 N N . LYS A 1 84 ? 11.294 -0.256 -16.744 1.00 97.06 84 LYS A N 1
ATOM 636 C CA . LYS A 1 84 ? 11.374 -1.658 -17.160 1.00 97.06 84 LYS A CA 1
ATOM 637 C C . LYS A 1 84 ? 10.321 -2.038 -18.189 1.00 97.06 84 LYS A C 1
ATOM 639 O O . LYS A 1 84 ? 10.611 -2.826 -19.082 1.00 97.06 84 LYS A O 1
ATOM 644 N N . GLU A 1 85 ? 9.105 -1.524 -18.064 1.00 96.62 85 GLU A N 1
ATOM 645 C CA . GLU A 1 85 ? 8.055 -1.771 -19.049 1.00 96.62 85 GLU A CA 1
ATOM 646 C C . GLU A 1 85 ? 8.491 -1.273 -20.434 1.00 96.62 85 GLU A C 1
ATOM 648 O O . GLU A 1 85 ? 8.399 -2.021 -21.406 1.00 96.62 85 GLU A O 1
ATOM 653 N N . GLU A 1 86 ? 9.065 -0.070 -20.512 1.00 97.38 86 GLU A N 1
ATOM 654 C CA . GLU A 1 86 ? 9.602 0.489 -21.757 1.00 97.38 86 GLU A CA 1
ATOM 655 C C . GLU A 1 86 ? 10.819 -0.298 -22.281 1.00 97.38 86 GLU A C 1
ATOM 657 O O . GLU A 1 86 ? 10.908 -0.563 -23.482 1.00 97.38 86 GLU A O 1
ATOM 662 N N . GLU A 1 87 ? 11.725 -0.750 -21.403 1.00 97.69 87 GLU A N 1
ATOM 663 C CA . GLU A 1 87 ? 12.837 -1.640 -21.781 1.00 97.69 87 GLU A CA 1
ATOM 664 C C . GLU A 1 87 ? 12.324 -2.940 -22.423 1.00 97.69 87 GLU A C 1
ATOM 666 O O . GLU A 1 87 ? 12.817 -3.379 -23.469 1.00 97.69 87 GLU A O 1
ATOM 671 N N . TYR A 1 88 ? 11.314 -3.559 -21.810 1.00 97.75 88 TYR A N 1
ATOM 672 C CA . TYR A 1 88 ? 10.742 -4.811 -22.293 1.00 97.75 88 TYR A CA 1
ATOM 673 C C . TYR A 1 88 ? 9.978 -4.604 -23.599 1.00 97.75 88 TYR A C 1
ATOM 675 O O . TYR A 1 88 ? 10.157 -5.408 -24.518 1.00 97.75 88 TYR A O 1
ATOM 683 N N . LYS A 1 89 ? 9.205 -3.517 -23.734 1.00 97.75 89 LYS A N 1
ATOM 684 C CA . LYS A 1 89 ? 8.532 -3.160 -24.995 1.00 97.75 89 LYS A CA 1
ATOM 685 C C . LYS A 1 89 ? 9.527 -2.959 -26.129 1.00 97.75 89 LYS A C 1
ATOM 687 O O . LYS A 1 89 ? 9.346 -3.508 -27.214 1.00 97.75 89 LYS A O 1
ATOM 692 N N . ALA A 1 90 ? 10.630 -2.258 -25.870 1.00 97.69 90 ALA A N 1
ATOM 693 C CA . ALA A 1 90 ? 11.677 -2.051 -26.866 1.00 97.69 90 ALA A CA 1
ATOM 694 C C . ALA A 1 90 ? 12.333 -3.368 -27.325 1.00 97.69 90 ALA A C 1
ATOM 696 O O . ALA A 1 90 ? 12.772 -3.474 -28.472 1.00 97.69 90 ALA A O 1
ATOM 697 N N . LYS A 1 91 ? 12.404 -4.377 -26.448 1.00 97.31 91 LYS A N 1
ATOM 698 C CA . LYS A 1 91 ? 13.063 -5.661 -26.728 1.00 97.31 91 LYS A CA 1
ATOM 699 C C . LYS A 1 91 ? 12.140 -6.721 -27.333 1.00 97.31 91 LYS A C 1
ATOM 701 O O . LYS A 1 91 ? 12.594 -7.508 -28.164 1.00 97.31 91 LYS A O 1
ATOM 706 N N . TYR A 1 92 ? 10.885 -6.773 -26.898 1.00 96.69 92 TYR A N 1
ATOM 707 C CA . TYR A 1 92 ? 9.948 -7.854 -27.221 1.00 96.69 92 TYR A CA 1
ATOM 708 C C . TYR A 1 92 ? 8.701 -7.381 -27.987 1.00 96.69 92 TYR A C 1
ATOM 710 O O . TYR A 1 92 ? 7.937 -8.221 -28.458 1.00 96.69 92 TYR A O 1
ATOM 718 N N . GLY A 1 93 ? 8.533 -6.069 -28.179 1.00 95.81 93 GLY A N 1
ATOM 719 C CA . GLY A 1 93 ? 7.369 -5.450 -28.814 1.00 95.81 93 GLY A CA 1
ATOM 720 C C . GLY A 1 93 ? 6.320 -4.972 -27.804 1.00 95.81 93 GLY A C 1
ATOM 721 O O . GLY A 1 93 ? 6.406 -5.256 -26.615 1.00 95.81 93 GLY A O 1
ATOM 722 N N . GLU A 1 94 ? 5.318 -4.241 -28.293 1.00 94.88 94 GLU A N 1
ATOM 723 C CA . GLU A 1 94 ? 4.256 -3.640 -27.465 1.00 94.88 94 GLU A CA 1
ATOM 724 C C . GLU A 1 94 ? 3.377 -4.678 -26.744 1.00 94.88 94 GLU A C 1
ATOM 726 O O . GLU A 1 94 ? 2.907 -4.435 -25.634 1.00 94.88 94 GLU A O 1
ATOM 731 N N . ASP A 1 95 ? 3.164 -5.841 -27.365 1.00 95.56 95 ASP A N 1
ATOM 732 C CA . ASP A 1 95 ? 2.299 -6.909 -26.854 1.00 95.56 95 ASP A CA 1
ATOM 733 C C . ASP A 1 95 ? 3.105 -7.854 -25.945 1.00 95.56 95 ASP A C 1
ATOM 735 O O . ASP A 1 95 ? 3.541 -8.941 -26.335 1.00 95.56 95 ASP A O 1
ATOM 739 N N . LEU A 1 96 ? 3.385 -7.381 -24.729 1.00 95.12 96 LEU A N 1
ATOM 740 C CA . LEU A 1 96 ? 4.188 -8.110 -23.751 1.00 95.12 96 LEU A CA 1
ATOM 741 C C . LEU A 1 96 ? 3.445 -9.322 -23.176 1.00 95.12 96 LEU A C 1
ATOM 743 O O . LEU A 1 96 ? 2.308 -9.222 -22.716 1.00 95.12 96 LEU A O 1
ATOM 747 N N . ASP A 1 97 ? 4.137 -10.461 -23.117 1.00 95.62 97 ASP A N 1
ATOM 748 C CA . ASP A 1 97 ? 3.629 -11.663 -22.459 1.00 95.62 97 ASP A CA 1
ATOM 749 C C . ASP A 1 97 ? 3.473 -11.456 -20.942 1.00 95.62 97 ASP A C 1
ATOM 751 O O . ASP A 1 97 ? 4.302 -10.820 -20.282 1.00 95.62 97 ASP A O 1
ATOM 755 N N . PHE A 1 98 ? 2.429 -12.058 -20.365 1.00 95.81 98 PHE A N 1
ATOM 756 C CA . PHE A 1 98 ? 2.153 -11.986 -18.927 1.00 95.81 98 PHE A CA 1
ATOM 757 C C . PHE A 1 98 ? 3.311 -12.525 -18.068 1.00 95.81 98 PHE A C 1
ATOM 759 O O . PHE A 1 98 ? 3.502 -12.072 -16.937 1.00 95.81 98 PHE A O 1
ATOM 766 N N . GLY A 1 99 ? 4.124 -13.444 -18.595 1.00 96.69 99 GLY A N 1
ATOM 767 C CA . GLY A 1 99 ? 5.315 -13.970 -17.935 1.00 96.69 99 GLY A CA 1
ATOM 768 C C . GLY A 1 99 ? 6.359 -12.906 -17.582 1.00 96.69 99 GLY A C 1
ATOM 769 O O . GLY A 1 99 ? 7.163 -13.131 -16.680 1.00 96.69 99 GLY A O 1
ATOM 770 N N . PHE A 1 100 ? 6.322 -11.725 -18.210 1.00 97.44 100 PHE A N 1
ATOM 771 C CA . PHE A 1 100 ? 7.208 -10.610 -17.863 1.00 97.44 100 PHE A CA 1
ATOM 772 C C . PHE A 1 100 ? 6.721 -9.771 -16.674 1.00 97.44 100 PHE A C 1
ATOM 774 O O . PHE A 1 100 ? 7.462 -8.911 -16.195 1.00 97.44 100 PHE A O 1
ATOM 781 N N . HIS A 1 101 ? 5.515 -10.021 -16.146 1.00 96.25 101 HIS A N 1
ATOM 782 C CA . HIS A 1 101 ? 4.929 -9.219 -15.069 1.00 96.25 101 HIS A CA 1
ATOM 783 C C . HIS A 1 101 ? 5.844 -9.113 -13.838 1.00 96.25 101 HIS A C 1
ATOM 785 O O . HIS A 1 101 ? 6.077 -8.010 -13.349 1.00 96.25 101 HIS A O 1
ATOM 791 N N . SER A 1 102 ? 6.407 -10.227 -13.358 1.00 96.81 102 SER A N 1
ATOM 792 C CA . SER A 1 102 ? 7.310 -10.227 -12.195 1.00 96.81 102 SER A CA 1
ATOM 793 C C . SER A 1 102 ? 8.677 -9.609 -12.481 1.00 96.81 102 SER A C 1
ATOM 795 O O . SER A 1 102 ? 9.343 -9.146 -11.558 1.00 96.81 102 SER A O 1
ATOM 797 N N . GLU A 1 103 ? 9.103 -9.591 -13.743 1.00 97.00 103 GLU A N 1
ATOM 798 C CA . GLU A 1 103 ? 10.382 -9.006 -14.143 1.00 97.00 103 GLU A CA 1
ATOM 799 C C . GLU A 1 103 ? 10.298 -7.485 -14.253 1.00 97.00 103 GLU A C 1
ATOM 801 O O . GLU A 1 103 ? 11.221 -6.786 -13.827 1.00 97.00 103 GLU A O 1
ATOM 806 N N . ILE A 1 104 ? 9.179 -6.974 -14.773 1.00 97.12 104 ILE A N 1
ATOM 807 C CA . ILE A 1 104 ? 8.861 -5.542 -14.832 1.00 97.12 104 ILE A CA 1
ATOM 808 C C . ILE A 1 104 ? 8.580 -5.012 -13.423 1.00 97.12 104 ILE A C 1
ATOM 810 O O . ILE A 1 104 ? 9.137 -4.000 -12.998 1.00 97.12 104 ILE A O 1
ATOM 814 N N . ARG A 1 105 ? 7.780 -5.746 -12.648 1.00 97.12 105 ARG A N 1
ATOM 815 C CA . ARG A 1 105 ? 7.419 -5.420 -11.262 1.00 97.12 105 ARG A CA 1
ATOM 816 C C . ARG A 1 105 ? 8.341 -6.108 -10.271 1.00 97.12 105 ARG A C 1
ATOM 818 O O . ARG A 1 105 ? 7.930 -6.929 -9.453 1.00 97.12 105 ARG A O 1
ATOM 825 N N . SER A 1 106 ? 9.627 -5.816 -10.409 1.00 96.81 106 SER A N 1
ATOM 826 C CA . SER A 1 106 ? 10.646 -6.643 -9.782 1.00 96.81 106 SER A CA 1
ATOM 827 C C . SER A 1 106 ? 10.796 -6.435 -8.283 1.00 96.81 106 SER A C 1
ATOM 829 O O . SER A 1 106 ? 10.365 -5.444 -7.684 1.00 96.81 106 SER A O 1
ATOM 831 N N . ARG A 1 107 ? 11.509 -7.380 -7.667 1.00 97.19 107 ARG A N 1
ATOM 832 C CA . ARG A 1 107 ? 11.916 -7.321 -6.262 1.00 97.19 107 ARG A CA 1
ATOM 833 C C . ARG A 1 107 ? 12.636 -6.012 -5.919 1.00 97.19 107 ARG A C 1
ATOM 835 O O . ARG A 1 107 ? 12.461 -5.488 -4.821 1.00 97.19 107 ARG A O 1
ATOM 842 N N . GLU A 1 108 ? 13.432 -5.479 -6.838 1.00 97.75 108 GLU A N 1
ATOM 843 C CA . GLU A 1 108 ? 14.151 -4.213 -6.679 1.00 97.75 108 GLU A CA 1
ATOM 844 C C . GLU A 1 108 ? 13.190 -3.027 -6.559 1.00 97.75 108 GLU A C 1
ATOM 846 O O . GLU A 1 108 ? 13.407 -2.173 -5.698 1.00 97.75 108 GLU A O 1
ATOM 851 N N . ALA A 1 109 ? 12.106 -3.004 -7.345 1.00 96.56 109 ALA A N 1
ATOM 852 C CA . ALA A 1 109 ? 11.082 -1.962 -7.265 1.00 96.56 109 ALA A CA 1
ATOM 853 C C . A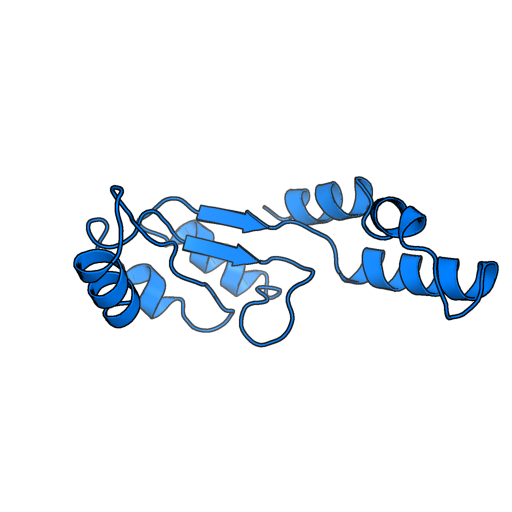LA A 1 109 ? 10.374 -1.996 -5.904 1.00 96.56 109 ALA A C 1
ATOM 855 O O . ALA A 1 109 ? 10.167 -0.952 -5.281 1.00 96.56 109 ALA A O 1
ATOM 856 N N . CYS A 1 110 ? 10.072 -3.199 -5.408 1.00 96.56 110 CYS A N 1
ATOM 857 C CA . CYS A 1 110 ? 9.514 -3.397 -4.072 1.00 96.56 110 CYS A CA 1
ATOM 858 C C . CYS A 1 110 ? 10.458 -2.863 -2.981 1.00 96.56 110 CYS A C 1
ATOM 860 O O . CYS A 1 110 ? 10.099 -1.957 -2.229 1.00 96.56 110 CYS A O 1
ATOM 862 N N . ILE A 1 111 ? 11.711 -3.329 -2.960 1.00 97.31 111 ILE A N 1
ATOM 863 C CA . ILE A 1 111 ? 12.705 -2.925 -1.950 1.00 97.31 111 ILE A CA 1
ATOM 864 C C . ILE A 1 111 ? 12.969 -1.420 -1.979 1.00 97.31 111 ILE A C 1
ATOM 866 O O . ILE A 1 111 ? 13.098 -0.803 -0.920 1.00 97.31 111 ILE A O 1
ATOM 870 N N . LYS A 1 112 ? 13.079 -0.823 -3.170 1.00 96.12 112 LYS A N 1
ATOM 871 C CA . LYS A 1 112 ? 13.312 0.617 -3.319 1.00 96.12 112 LYS A CA 1
ATOM 872 C C . LYS A 1 112 ? 12.169 1.426 -2.707 1.00 96.12 112 LYS A C 1
ATOM 874 O O . LYS A 1 112 ? 12.440 2.382 -1.988 1.00 96.12 112 LYS A O 1
ATOM 879 N N . SER A 1 113 ? 10.923 1.017 -2.942 1.00 95.19 113 SER A N 1
ATOM 880 C CA . SER A 1 113 ? 9.747 1.665 -2.358 1.00 95.19 113 SER A CA 1
ATOM 881 C C . SER A 1 113 ? 9.686 1.477 -0.838 1.00 95.19 113 SER A C 1
ATOM 883 O O . SER A 1 113 ? 9.508 2.450 -0.111 1.00 95.19 113 SER A O 1
ATOM 885 N N . THR A 1 114 ? 9.947 0.264 -0.335 1.00 95.19 114 THR A N 1
ATOM 886 C CA . THR A 1 114 ? 9.952 -0.026 1.110 1.00 95.19 114 THR A CA 1
ATOM 887 C C . THR A 1 114 ? 10.998 0.780 1.878 1.00 95.19 114 THR A C 1
ATOM 889 O O . THR A 1 114 ? 10.726 1.206 2.991 1.00 95.19 114 THR A O 1
ATOM 892 N N . LYS A 1 115 ? 12.175 1.043 1.296 1.00 94.88 115 LYS A N 1
ATOM 893 C CA . LYS A 1 115 ? 13.244 1.842 1.931 1.00 94.88 115 LYS A CA 1
ATOM 894 C C . LYS A 1 115 ? 12.902 3.326 2.139 1.00 94.88 115 LYS A C 1
ATOM 896 O O . LYS A 1 115 ? 13.724 4.046 2.695 1.00 94.88 115 LYS A O 1
ATOM 901 N N . ARG A 1 116 ? 11.758 3.796 1.631 1.00 87.75 116 ARG A N 1
ATOM 902 C CA . ARG A 1 116 ? 11.259 5.165 1.848 1.00 87.75 116 ARG A CA 1
ATOM 903 C C . ARG A 1 116 ? 10.488 5.314 3.166 1.00 87.75 116 ARG A C 1
ATOM 905 O O . ARG A 1 116 ? 10.163 6.445 3.513 1.00 87.75 116 ARG A O 1
ATOM 912 N N . LEU A 1 117 ? 10.160 4.196 3.818 1.00 84.62 117 LEU A N 1
ATOM 913 C CA . LEU A 1 117 ? 9.586 4.124 5.164 1.00 84.62 117 LEU A CA 1
ATOM 914 C C . LEU A 1 117 ? 10.693 4.211 6.215 1.00 84.62 117 LEU A C 1
ATOM 916 O O . LEU A 1 117 ? 10.449 4.863 7.249 1.00 84.62 117 LEU A O 1
#